Protein AF-A0A918HQU4-F1 (afdb_monomer_lite)

Secondary structure (DSSP, 8-state):
-HHHHHHHHHHHHHHHHHHHHHHHHHTT----HHHHHHT-TT-TTTS-TTS----TTTTSPPPPP------PPPPP-PPP--

pLDDT: mean 75.77, std 13.44, range [44.69, 95.56]

Organism: NCBI:txid68254

Structure (mmCIF, N/CA/C/O backbone):
data_AF-A0A918HQU4-F1
#
_entry.id   AF-A0A918HQU4-F1
#
loop_
_atom_site.group_PDB
_atom_site.id
_atom_site.type_symbol
_atom_site.label_atom_id
_atom_site.label_alt_id
_atom_site.label_comp_id
_atom_site.label_asym_id
_atom_site.label_entity_id
_atom_site.label_seq_id
_atom_site.pdbx_PDB_ins_code
_atom_site.Cartn_x
_atom_site.Cartn_y
_atom_site.Cartn_z
_atom_site.occupancy
_atom_site.B_iso_or_equiv
_atom_site.auth_seq_id
_atom_site.auth_comp_id
_atom_site.auth_asym_id
_atom_site.auth_atom_id
_atom_site.pdbx_PDB_model_num
ATOM 1 N N . MET A 1 1 ? 16.157 16.512 -5.009 1.00 48.44 1 MET A N 1
ATOM 2 C CA . MET A 1 1 ? 16.460 15.114 -5.399 1.00 48.44 1 MET A CA 1
ATOM 3 C C . MET A 1 1 ? 15.863 14.088 -4.428 1.00 48.44 1 MET A C 1
ATOM 5 O O . MET A 1 1 ? 15.399 13.057 -4.884 1.00 48.44 1 MET A O 1
ATOM 9 N N . THR A 1 2 ? 15.786 14.377 -3.124 1.00 60.94 2 THR A N 1
ATOM 10 C CA . THR A 1 2 ? 15.216 13.474 -2.100 1.00 60.94 2 THR A CA 1
ATOM 11 C C . THR A 1 2 ? 13.686 13.344 -2.127 1.00 60.94 2 THR A C 1
ATOM 13 O O . THR A 1 2 ? 13.179 12.260 -1.869 1.00 60.94 2 THR A O 1
ATOM 16 N N . SER A 1 3 ? 12.946 14.402 -2.485 1.00 73.25 3 SER A N 1
ATOM 17 C CA . SER A 1 3 ? 11.469 14.369 -2.505 1.00 73.25 3 SER A CA 1
ATOM 18 C C . SER A 1 3 ? 10.892 13.438 -3.578 1.00 73.25 3 SER A C 1
ATOM 20 O O . SER A 1 3 ? 9.968 12.693 -3.282 1.00 73.25 3 SER A O 1
ATOM 22 N N . LEU A 1 4 ? 11.465 13.409 -4.790 1.00 79.50 4 LEU A N 1
ATOM 23 C CA . LEU A 1 4 ? 10.988 12.515 -5.852 1.00 79.50 4 LEU A CA 1
ATOM 24 C C . LEU A 1 4 ? 11.161 11.044 -5.460 1.00 79.50 4 LEU A C 1
ATOM 26 O O . LEU A 1 4 ? 10.218 10.273 -5.560 1.00 79.50 4 LEU A O 1
ATOM 30 N N . LEU A 1 5 ? 12.347 10.674 -4.963 1.00 75.38 5 LEU A N 1
ATOM 31 C CA . LEU A 1 5 ? 12.615 9.307 -4.517 1.00 75.38 5 LEU A CA 1
ATOM 32 C C . LEU A 1 5 ? 11.694 8.902 -3.358 1.00 75.38 5 LEU A C 1
ATOM 34 O O . LEU A 1 5 ? 11.144 7.807 -3.379 1.00 75.38 5 LEU A O 1
ATOM 38 N N . ALA A 1 6 ? 11.486 9.790 -2.380 1.00 74.69 6 ALA A N 1
ATOM 39 C CA . ALA A 1 6 ? 10.565 9.540 -1.274 1.00 74.69 6 ALA A CA 1
ATOM 40 C C . ALA A 1 6 ? 9.125 9.312 -1.766 1.00 74.69 6 ALA A C 1
ATOM 42 O O . ALA A 1 6 ? 8.485 8.356 -1.338 1.00 74.69 6 ALA A O 1
ATOM 43 N N . ASN A 1 7 ? 8.648 10.131 -2.709 1.00 81.38 7 ASN A N 1
ATOM 44 C CA . ASN A 1 7 ? 7.323 9.968 -3.307 1.00 81.38 7 ASN A CA 1
ATOM 45 C C . ASN A 1 7 ? 7.204 8.640 -4.069 1.00 81.38 7 ASN A C 1
ATOM 47 O O . ASN A 1 7 ? 6.198 7.954 -3.923 1.00 81.38 7 ASN A O 1
ATOM 51 N N . CYS A 1 8 ? 8.234 8.241 -4.826 1.00 80.94 8 CYS A N 1
ATOM 52 C CA . CYS A 1 8 ? 8.247 6.952 -5.523 1.00 80.94 8 CYS A CA 1
ATOM 53 C C . CYS A 1 8 ? 8.178 5.763 -4.552 1.00 80.94 8 CYS A C 1
ATOM 55 O O . CYS A 1 8 ? 7.448 4.812 -4.810 1.00 80.94 8 CYS A O 1
ATOM 57 N N . VAL A 1 9 ? 8.905 5.819 -3.432 1.00 77.44 9 VAL A N 1
ATOM 58 C CA . VAL A 1 9 ? 8.894 4.758 -2.409 1.00 77.44 9 VAL A CA 1
ATOM 59 C C . VAL A 1 9 ? 7.535 4.660 -1.716 1.00 77.44 9 VAL A C 1
ATOM 61 O O . VAL A 1 9 ? 7.020 3.555 -1.536 1.00 77.44 9 VAL A O 1
ATOM 64 N N . ILE A 1 10 ? 6.934 5.802 -1.359 1.00 79.19 10 ILE A N 1
ATOM 65 C CA . ILE A 1 10 ? 5.588 5.836 -0.767 1.00 79.19 10 ILE A CA 1
ATOM 66 C C . ILE A 1 10 ? 4.583 5.247 -1.758 1.00 79.19 10 ILE A C 1
ATOM 68 O O . ILE A 1 10 ? 3.819 4.359 -1.394 1.00 79.19 10 ILE A O 1
ATOM 72 N N . PHE A 1 11 ? 4.643 5.674 -3.022 1.00 82.50 11 PHE A N 1
ATOM 73 C CA . PHE A 1 11 ? 3.742 5.192 -4.063 1.00 82.50 11 PHE A CA 1
ATOM 74 C C . PHE A 1 11 ? 3.865 3.680 -4.293 1.00 82.50 11 PHE A C 1
ATOM 76 O O . PHE A 1 11 ? 2.861 2.971 -4.319 1.00 82.50 11 PHE A O 1
ATOM 83 N N . HIS A 1 12 ? 5.089 3.162 -4.393 1.00 80.69 12 HIS A N 1
ATOM 84 C CA . HIS A 1 12 ? 5.327 1.726 -4.538 1.00 80.69 12 HIS A CA 1
ATOM 85 C C . HIS A 1 12 ? 4.755 0.931 -3.358 1.00 80.69 12 HIS A C 1
ATOM 87 O O . HIS A 1 12 ? 4.019 -0.026 -3.572 1.00 80.69 12 HIS A O 1
ATOM 93 N N . THR A 1 13 ? 5.000 1.388 -2.126 1.00 80.38 13 THR A N 1
ATOM 94 C CA . THR A 1 13 ? 4.450 0.739 -0.927 1.00 80.38 13 THR A CA 1
ATOM 95 C C . THR A 1 13 ? 2.921 0.727 -0.945 1.00 80.38 13 THR A C 1
ATOM 97 O O . THR A 1 13 ? 2.304 -0.289 -0.635 1.00 80.38 13 THR A O 1
ATOM 100 N N . THR A 1 14 ? 2.289 1.839 -1.339 1.00 85.06 14 THR A N 1
ATOM 101 C CA . THR A 1 14 ? 0.824 1.899 -1.439 1.00 85.06 14 THR A CA 1
ATOM 102 C C . THR A 1 14 ? 0.273 0.960 -2.507 1.00 85.06 14 THR A C 1
ATOM 104 O O . THR A 1 14 ? -0.763 0.343 -2.278 1.00 85.06 14 THR A O 1
ATOM 107 N N . LEU A 1 15 ? 0.961 0.804 -3.646 1.00 86.38 15 LEU A N 1
ATOM 108 C CA . LEU A 1 15 ? 0.565 -0.149 -4.688 1.00 86.38 15 LEU A CA 1
ATOM 109 C C . LEU A 1 15 ? 0.614 -1.591 -4.179 1.00 86.38 15 LEU A C 1
ATOM 111 O O . LEU A 1 15 ? -0.329 -2.348 -4.402 1.00 86.38 15 LEU A O 1
ATOM 115 N N . ASP A 1 16 ? 1.682 -1.957 -3.475 1.00 84.88 16 ASP A N 1
ATOM 116 C CA . ASP A 1 16 ? 1.846 -3.308 -2.940 1.00 84.88 16 ASP A CA 1
ATOM 117 C C . ASP A 1 16 ? 0.771 -3.626 -1.894 1.00 84.88 16 ASP A C 1
ATOM 119 O O . ASP A 1 16 ? 0.144 -4.684 -1.958 1.00 84.88 16 ASP A O 1
ATOM 123 N N . LEU A 1 17 ? 0.485 -2.683 -0.988 1.00 86.00 17 LEU A N 1
ATOM 124 C CA . LEU A 1 17 ? -0.613 -2.813 -0.025 1.00 86.00 17 LEU A CA 1
ATOM 125 C C . LEU A 1 17 ? -1.965 -2.976 -0.730 1.00 86.00 17 LEU A C 1
ATOM 127 O O . LEU A 1 17 ? -2.725 -3.878 -0.380 1.00 86.00 17 LEU A O 1
ATOM 131 N N . MET A 1 18 ? -2.253 -2.162 -1.753 1.00 88.81 18 MET A N 1
ATOM 132 C CA . MET A 1 18 ? -3.491 -2.284 -2.534 1.00 88.81 18 MET A CA 1
ATOM 133 C C . MET A 1 18 ? -3.616 -3.653 -3.206 1.00 88.81 18 MET A C 1
ATOM 135 O O . MET A 1 18 ? -4.702 -4.225 -3.208 1.00 88.81 18 MET A O 1
ATOM 139 N N . ASN A 1 19 ? -2.527 -4.216 -3.732 1.00 89.62 19 ASN A N 1
ATOM 140 C CA . ASN A 1 19 ? -2.553 -5.555 -4.324 1.00 89.62 19 ASN A CA 1
ATOM 141 C C . ASN A 1 19 ? -2.900 -6.635 -3.288 1.00 89.62 19 ASN A C 1
ATOM 143 O O . ASN A 1 19 ? -3.691 -7.531 -3.585 1.00 89.62 19 ASN A O 1
ATOM 147 N N . VAL A 1 20 ? -2.358 -6.532 -2.070 1.00 89.50 20 VAL A N 1
ATOM 148 C CA . VAL A 1 20 ? -2.703 -7.440 -0.964 1.00 89.50 20 VAL A CA 1
ATOM 149 C C . VAL A 1 20 ? -4.181 -7.304 -0.587 1.00 89.50 20 VAL A C 1
ATOM 151 O O . VAL A 1 20 ? -4.873 -8.314 -0.483 1.00 89.50 20 VAL A O 1
ATOM 154 N N . ILE A 1 21 ? -4.686 -6.074 -0.448 1.00 89.88 21 ILE A N 1
ATOM 155 C CA . ILE A 1 21 ? -6.096 -5.802 -0.117 1.00 89.88 21 ILE A CA 1
ATOM 156 C C . ILE A 1 21 ? -7.029 -6.386 -1.180 1.00 89.88 21 ILE A C 1
ATOM 158 O O . ILE A 1 21 ? -7.987 -7.073 -0.839 1.00 89.88 21 ILE A O 1
ATOM 162 N N . ARG A 1 22 ? -6.723 -6.187 -2.468 1.00 91.62 22 ARG A N 1
ATOM 163 C CA . ARG A 1 22 ? -7.494 -6.780 -3.573 1.00 91.62 22 ARG A CA 1
ATOM 164 C C . ARG A 1 22 ? -7.510 -8.308 -3.510 1.00 91.62 22 ARG A C 1
ATOM 166 O O . ARG A 1 22 ? -8.540 -8.914 -3.786 1.00 91.62 22 ARG A O 1
ATOM 173 N N . GLY A 1 23 ? -6.390 -8.932 -3.138 1.00 93.00 23 GLY A N 1
ATOM 174 C CA . GLY A 1 23 ? -6.317 -10.379 -2.914 1.00 93.00 23 GLY A CA 1
ATOM 175 C C . GLY A 1 23 ? -7.256 -10.838 -1.796 1.00 93.00 23 GLY A C 1
ATOM 176 O O . GLY A 1 23 ? -8.038 -11.764 -1.991 1.00 93.00 23 GLY A O 1
ATOM 177 N N . LEU A 1 24 ? -7.249 -10.132 -0.664 1.00 92.31 24 LEU A N 1
ATOM 178 C CA . LEU A 1 24 ? -8.148 -10.413 0.460 1.00 92.31 24 LEU A CA 1
ATOM 179 C C . LEU A 1 24 ? -9.628 -10.215 0.087 1.00 92.31 24 LEU A C 1
ATOM 181 O O . LEU A 1 24 ? -10.468 -11.046 0.428 1.00 92.31 24 LEU A O 1
ATOM 185 N N . GLN A 1 25 ? -9.958 -9.166 -0.668 1.00 91.50 25 GLN A N 1
ATOM 186 C CA . GLN A 1 25 ? -11.318 -8.94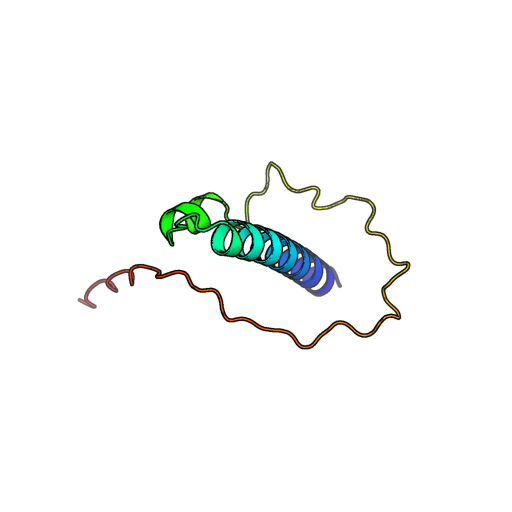0 -1.172 1.00 91.50 25 GLN A CA 1
ATOM 187 C C . GLN A 1 25 ? -11.773 -10.056 -2.122 1.00 91.50 25 GLN A C 1
ATOM 189 O O . GLN A 1 25 ? -12.919 -10.498 -2.050 1.00 91.50 25 GLN A O 1
ATOM 194 N N . ALA A 1 26 ? -10.876 -10.560 -2.977 1.00 92.62 26 ALA A N 1
ATOM 195 C CA . ALA A 1 26 ? -11.160 -11.695 -3.858 1.00 92.62 26 ALA A CA 1
ATOM 196 C C . ALA A 1 26 ? -11.421 -13.002 -3.083 1.00 92.62 26 ALA A C 1
ATOM 198 O O . ALA A 1 26 ? -12.137 -13.879 -3.567 1.00 92.62 26 ALA A O 1
ATOM 199 N N . GLU A 1 27 ? -10.883 -13.116 -1.869 1.00 95.56 27 GLU A N 1
ATOM 200 C CA . GLU A 1 27 ? -11.169 -14.186 -0.908 1.00 95.56 27 GLU A CA 1
ATOM 201 C C . GLU A 1 27 ? -12.438 -13.933 -0.063 1.00 95.56 27 GLU A C 1
ATOM 203 O O . GLU A 1 27 ? -12.740 -14.713 0.839 1.00 95.56 27 GLU A O 1
ATOM 208 N N . TYR A 1 28 ? -13.217 -12.891 -0.379 1.00 91.38 28 TYR A N 1
ATOM 209 C CA . TYR A 1 28 ? -14.437 -12.468 0.323 1.00 91.38 28 TYR A CA 1
ATOM 210 C C . TYR A 1 28 ? -14.220 -11.932 1.748 1.00 91.38 28 TYR A C 1
ATOM 212 O O . TYR A 1 28 ? -15.164 -11.894 2.543 1.00 91.38 28 TYR A O 1
ATOM 220 N N . TRP A 1 29 ? -13.010 -11.470 2.080 1.00 92.38 29 TRP A N 1
ATOM 221 C CA . TRP A 1 29 ? -12.795 -10.710 3.313 1.00 92.38 29 TRP A CA 1
ATOM 222 C C . TRP A 1 29 ? -13.379 -9.300 3.187 1.00 92.38 29 TRP A C 1
ATOM 224 O O . TRP A 1 29 ? -13.163 -8.608 2.192 1.00 92.38 29 TRP A O 1
ATOM 234 N N . GLN A 1 30 ? -14.097 -8.860 4.221 1.00 89.12 30 GLN A N 1
ATOM 235 C CA . GLN A 1 30 ? -14.553 -7.477 4.338 1.00 89.12 30 GLN A CA 1
ATOM 236 C C . GLN A 1 30 ? -13.429 -6.627 4.930 1.00 89.12 30 GLN A C 1
ATOM 238 O O . GLN A 1 30 ? -12.924 -6.942 6.004 1.00 89.12 30 GLN A O 1
ATOM 243 N N . ILE A 1 31 ? -13.041 -5.570 4.217 1.00 87.62 31 ILE A N 1
ATOM 244 C CA . ILE A 1 31 ? -12.014 -4.614 4.640 1.00 87.62 31 ILE A CA 1
ATOM 245 C C . ILE A 1 31 ? -12.675 -3.245 4.724 1.00 87.62 31 ILE A C 1
ATOM 247 O O . ILE A 1 31 ? -13.258 -2.779 3.744 1.00 87.62 31 ILE A O 1
ATOM 251 N N . THR A 1 32 ? -12.604 -2.620 5.895 1.00 88.38 32 THR A N 1
ATOM 252 C CA . THR A 1 32 ? -13.201 -1.306 6.153 1.00 88.38 32 THR A CA 1
ATOM 253 C C . THR A 1 32 ? -12.181 -0.181 5.964 1.00 88.38 32 THR A C 1
ATOM 255 O O . THR A 1 32 ? -10.967 -0.406 5.977 1.00 88.38 32 THR A O 1
ATOM 258 N N . GLY A 1 33 ? -12.657 1.059 5.812 1.00 84.06 33 GLY A N 1
ATOM 259 C CA . GLY A 1 33 ? -11.778 2.232 5.797 1.00 84.06 33 GLY A CA 1
ATOM 260 C C . GLY A 1 33 ? -10.956 2.386 7.085 1.00 84.06 33 GLY A C 1
ATOM 261 O O . GLY A 1 33 ? -9.817 2.848 7.026 1.00 84.06 33 GLY A O 1
ATOM 262 N N . GLU A 1 34 ? -11.486 1.943 8.230 1.00 83.62 34 GLU A N 1
ATOM 263 C CA . GLU A 1 34 ? -10.783 1.948 9.520 1.00 83.62 34 GLU A CA 1
ATOM 264 C C . GLU A 1 34 ? -9.597 0.968 9.528 1.00 83.62 34 GLU A C 1
ATOM 266 O O . GLU A 1 34 ? -8.494 1.336 9.945 1.00 83.62 34 GLU A O 1
ATOM 271 N N . ASP A 1 35 ? -9.777 -0.236 8.970 1.00 84.81 35 ASP A N 1
ATOM 272 C CA . ASP A 1 35 ? -8.696 -1.221 8.822 1.00 84.81 35 ASP A CA 1
ATOM 273 C C . ASP A 1 35 ? -7.546 -0.663 7.971 1.00 84.81 35 ASP A C 1
ATOM 275 O O . ASP A 1 35 ? -6.368 -0.843 8.289 1.00 84.81 35 ASP A O 1
ATOM 279 N N . LEU A 1 36 ? -7.877 0.069 6.902 1.00 83.44 36 LEU A N 1
ATOM 280 C CA . LEU A 1 36 ? -6.878 0.730 6.060 1.00 83.44 36 LEU A CA 1
ATOM 281 C C . LEU A 1 36 ? -6.195 1.902 6.765 1.00 83.44 36 LEU A C 1
ATOM 283 O O . LEU A 1 36 ? -4.983 2.081 6.611 1.00 83.44 36 LEU A O 1
ATOM 287 N N . ALA A 1 37 ? -6.938 2.685 7.550 1.00 81.25 37 ALA A N 1
ATOM 288 C CA . ALA A 1 37 ? -6.387 3.793 8.325 1.00 81.25 37 ALA A CA 1
ATOM 289 C C . ALA A 1 37 ? -5.341 3.307 9.345 1.00 81.25 37 ALA A C 1
ATOM 291 O O . ALA A 1 37 ? -4.314 3.967 9.544 1.00 81.25 37 ALA A O 1
ATOM 292 N N . ALA A 1 38 ? -5.542 2.117 9.923 1.00 78.12 38 ALA A N 1
ATOM 293 C CA . ALA A 1 38 ? -4.581 1.485 10.826 1.00 78.12 38 ALA A CA 1
ATOM 294 C C . ALA A 1 38 ? -3.260 1.088 10.131 1.00 78.12 38 ALA A C 1
ATOM 296 O O . ALA A 1 38 ? -2.203 1.086 10.766 1.00 78.12 38 ALA A O 1
ATOM 297 N N . ILE A 1 39 ? -3.287 0.813 8.823 1.00 75.12 39 ILE A N 1
ATOM 298 C CA . ILE A 1 39 ? -2.130 0.366 8.021 1.00 75.12 39 ILE A CA 1
ATOM 299 C C . ILE A 1 39 ? -1.468 1.567 7.318 1.00 75.12 39 ILE A C 1
ATOM 301 O O . ILE A 1 39 ? -0.932 1.450 6.218 1.00 75.12 39 ILE A O 1
ATOM 305 N N . SER A 1 40 ? -1.505 2.756 7.937 1.00 63.19 40 SER A N 1
ATOM 306 C CA . SER A 1 40 ? -1.105 4.005 7.276 1.00 63.19 40 SER A CA 1
ATOM 307 C C . SER A 1 40 ? 0.226 3.878 6.497 1.00 63.19 40 SER A C 1
ATOM 309 O O . SER A 1 40 ? 1.217 3.376 7.040 1.00 63.19 40 SER A O 1
ATOM 311 N N . PRO A 1 41 ? 0.321 4.396 5.254 1.00 59.78 41 PRO A N 1
ATOM 312 C CA . PRO A 1 41 ? 1.570 4.388 4.474 1.00 59.78 41 PRO A CA 1
ATOM 313 C C . PRO A 1 41 ? 2.714 5.156 5.157 1.00 59.78 41 PRO A C 1
ATOM 315 O O . PRO A 1 41 ? 3.881 5.041 4.784 1.00 59.78 41 PRO A O 1
ATOM 318 N N . TYR A 1 42 ? 2.361 5.962 6.161 1.00 54.44 42 TYR A N 1
ATOM 319 C CA . TYR A 1 42 ? 3.252 6.743 7.005 1.00 54.44 42 TYR A CA 1
ATOM 320 C C . TYR A 1 42 ? 3.685 6.008 8.276 1.00 54.44 42 TYR A C 1
ATOM 322 O O . TYR A 1 42 ? 4.270 6.639 9.159 1.00 54.44 42 TYR A O 1
ATOM 330 N N . LEU A 1 43 ? 3.471 4.690 8.377 1.00 57.91 43 LEU A N 1
ATOM 331 C CA . LEU A 1 43 ? 4.081 3.872 9.420 1.00 57.91 43 LEU A CA 1
ATOM 332 C C . LEU A 1 43 ? 5.609 3.961 9.307 1.00 57.91 43 LEU A C 1
ATOM 334 O O . LEU A 1 43 ? 6.274 3.280 8.528 1.00 57.91 43 LEU A O 1
ATOM 338 N N . THR A 1 44 ? 6.189 4.849 10.110 1.00 54.00 44 THR A N 1
ATOM 339 C CA . THR A 1 44 ? 7.623 5.151 10.088 1.00 54.00 44 THR A CA 1
ATOM 340 C C . THR A 1 44 ? 8.473 4.040 10.691 1.00 54.00 44 THR A C 1
ATOM 342 O O . THR A 1 44 ? 9.687 4.063 10.500 1.00 54.00 44 THR A O 1
ATOM 345 N N . ASN A 1 45 ? 7.855 3.083 11.391 1.00 52.03 45 ASN A N 1
ATOM 346 C CA . ASN A 1 45 ? 8.555 2.161 12.282 1.00 52.03 45 ASN A CA 1
ATOM 347 C C . ASN A 1 45 ? 8.586 0.691 11.824 1.00 52.03 45 ASN A C 1
ATOM 349 O O . ASN A 1 45 ? 9.088 -0.149 12.563 1.00 52.03 45 ASN A O 1
ATOM 353 N N . GLN A 1 46 ? 8.049 0.352 10.645 1.00 53.22 46 GLN A N 1
ATOM 354 C CA . GLN A 1 46 ? 7.955 -1.052 10.190 1.00 53.22 46 GLN A CA 1
ATOM 355 C C . GLN A 1 46 ? 8.148 -1.255 8.677 1.00 53.22 46 GLN A C 1
ATOM 357 O O . GLN A 1 46 ? 8.221 -2.389 8.215 1.00 53.22 46 GLN A O 1
ATOM 362 N N . LEU A 1 47 ? 8.283 -0.177 7.900 1.00 55.03 47 LEU A N 1
ATOM 363 C CA . LEU A 1 47 ? 8.601 -0.247 6.476 1.00 55.03 47 LEU A CA 1
ATOM 364 C C . LEU A 1 47 ? 10.110 -0.077 6.285 1.00 55.03 47 LEU A C 1
ATOM 366 O O . LEU A 1 47 ? 10.707 0.859 6.825 1.00 55.03 47 LEU A O 1
ATOM 370 N N . MET A 1 48 ? 10.736 -0.945 5.485 1.00 54.84 48 MET A N 1
ATOM 371 C CA . MET A 1 48 ? 12.133 -0.803 5.055 1.00 54.84 48 MET A CA 1
ATOM 372 C C . MET A 1 48 ? 12.280 0.410 4.119 1.00 54.84 48 MET A C 1
ATOM 374 O O . MET A 1 48 ? 12.514 0.266 2.924 1.00 54.84 48 MET A O 1
ATOM 378 N N . ARG A 1 49 ? 12.175 1.636 4.657 1.00 56.47 49 ARG A N 1
ATOM 379 C CA . ARG A 1 49 ? 12.285 2.896 3.891 1.00 56.47 49 ARG A CA 1
ATOM 380 C C . ARG A 1 49 ? 13.609 3.009 3.128 1.00 56.47 49 ARG A C 1
ATOM 382 O O . ARG A 1 49 ? 13.660 3.689 2.108 1.00 56.47 49 ARG A O 1
ATOM 389 N N . PHE A 1 50 ? 14.648 2.311 3.590 1.00 56.09 50 PHE A N 1
ATOM 390 C CA . PHE A 1 50 ? 15.983 2.277 2.992 1.00 56.09 50 PHE A CA 1
ATOM 391 C C . PHE A 1 50 ? 16.504 0.839 2.816 1.00 56.09 50 PHE A C 1
ATOM 393 O O . PHE A 1 50 ? 17.607 0.513 3.247 1.00 56.09 50 PHE A O 1
ATOM 400 N N . GLY A 1 51 ? 15.690 -0.038 2.219 1.00 62.19 51 GLY A N 1
ATOM 401 C CA . GLY A 1 51 ? 16.120 -1.368 1.771 1.00 62.19 51 GLY A CA 1
ATOM 402 C C . GLY A 1 51 ? 16.763 -1.365 0.378 1.00 62.19 51 GLY A C 1
ATOM 403 O O . GLY A 1 51 ? 16.795 -0.350 -0.320 1.00 62.19 51 GLY A O 1
ATOM 404 N N . THR A 1 52 ? 17.271 -2.521 -0.050 1.00 66.25 52 THR A N 1
ATOM 405 C CA . THR A 1 52 ? 17.721 -2.730 -1.432 1.00 66.25 52 THR A CA 1
ATOM 406 C C . THR A 1 52 ? 16.503 -2.920 -2.333 1.00 66.25 52 THR A C 1
ATOM 408 O O . THR A 1 52 ? 15.911 -3.994 -2.355 1.00 66.25 52 THR A O 1
ATOM 411 N N . TYR A 1 53 ? 16.128 -1.884 -3.082 1.00 68.56 53 TYR A N 1
ATOM 412 C CA . TYR A 1 53 ? 15.119 -2.007 -4.133 1.00 68.56 53 TYR A CA 1
ATOM 413 C C . TYR A 1 53 ? 15.753 -2.638 -5.376 1.00 68.56 53 TYR A C 1
ATOM 415 O O . TYR A 1 53 ? 16.777 -2.156 -5.868 1.00 68.56 53 TYR A O 1
ATOM 423 N N . ALA A 1 54 ? 15.159 -3.717 -5.887 1.00 68.62 54 ALA A N 1
ATOM 424 C CA . ALA A 1 54 ? 15.593 -4.324 -7.138 1.00 68.62 54 ALA A CA 1
ATOM 425 C C . ALA A 1 54 ? 15.245 -3.384 -8.301 1.00 68.62 54 ALA A C 1
ATOM 427 O O . ALA A 1 54 ? 14.082 -3.152 -8.612 1.00 68.62 54 ALA A O 1
ATOM 428 N N . THR A 1 55 ? 16.261 -2.825 -8.953 1.00 71.50 55 THR A N 1
ATOM 429 C CA . THR A 1 55 ? 16.091 -1.924 -10.104 1.00 71.50 55 THR A CA 1
ATOM 430 C C . THR A 1 55 ? 16.002 -2.665 -11.439 1.00 71.50 55 THR A C 1
ATOM 432 O O . THR A 1 55 ? 15.861 -2.038 -12.487 1.00 71.50 55 THR A O 1
ATOM 435 N N . THR A 1 56 ? 16.071 -3.996 -11.408 1.00 76.19 56 THR A N 1
ATOM 436 C CA . THR A 1 56 ? 16.103 -4.880 -12.579 1.00 76.19 56 THR A CA 1
ATOM 437 C C . THR A 1 56 ? 14.900 -4.689 -13.503 1.00 76.19 56 THR A C 1
ATOM 439 O O . THR A 1 56 ? 15.038 -4.808 -14.716 1.00 76.19 56 THR A O 1
ATOM 442 N N . GLU A 1 57 ? 13.738 -4.341 -12.950 1.00 73.75 57 GLU A N 1
ATOM 443 C CA . GLU A 1 57 ? 12.485 -4.196 -13.699 1.00 73.75 57 GLU A CA 1
ATOM 444 C C . GLU A 1 57 ? 12.152 -2.743 -14.070 1.00 73.75 57 GLU A C 1
ATOM 446 O O . GLU A 1 57 ? 11.108 -2.488 -14.660 1.00 73.75 57 GLU A O 1
ATOM 451 N N . LEU A 1 58 ? 13.041 -1.773 -13.809 1.00 72.56 58 LEU A N 1
ATOM 452 C CA . LEU A 1 58 ? 12.794 -0.355 -14.138 1.00 72.56 58 LEU A CA 1
ATOM 453 C C . LEU A 1 58 ? 12.543 -0.098 -15.633 1.00 72.56 58 LEU A C 1
ATOM 455 O O . LEU A 1 58 ? 11.977 0.931 -15.997 1.00 72.56 58 LEU A O 1
ATOM 459 N N . THR A 1 59 ? 13.008 -0.993 -16.506 1.00 80.75 59 THR A N 1
ATOM 460 C CA . THR A 1 59 ? 12.813 -0.898 -17.960 1.00 80.75 59 THR A CA 1
ATOM 461 C C . THR A 1 59 ? 11.502 -1.525 -18.426 1.00 80.75 59 THR A C 1
ATOM 463 O O . THR A 1 59 ? 11.101 -1.318 -19.574 1.00 80.75 59 THR A O 1
ATOM 466 N N . VAL A 1 60 ? 10.821 -2.275 -17.558 1.00 83.62 60 VAL A N 1
ATOM 467 C CA . VAL A 1 60 ? 9.524 -2.874 -17.850 1.00 83.62 60 VAL A CA 1
ATOM 468 C C . VAL A 1 60 ? 8.460 -1.795 -17.709 1.00 83.62 60 VAL A C 1
ATOM 470 O O . VAL A 1 60 ? 8.372 -1.099 -16.699 1.00 83.62 60 VAL A O 1
ATOM 473 N N . ARG A 1 61 ? 7.631 -1.639 -18.743 1.00 82.25 61 ARG A N 1
ATOM 474 C CA . ARG A 1 61 ? 6.488 -0.732 -18.667 1.00 82.25 61 ARG A CA 1
ATOM 475 C C . ARG A 1 61 ? 5.471 -1.318 -17.678 1.00 82.25 61 ARG A C 1
ATOM 477 O O . ARG A 1 61 ? 5.010 -2.433 -17.923 1.00 82.25 61 ARG A O 1
ATOM 484 N N . PRO A 1 62 ? 5.086 -0.591 -16.616 1.00 80.44 62 PRO A N 1
ATOM 485 C CA . PRO A 1 62 ? 4.060 -1.068 -15.704 1.00 80.44 62 PRO A CA 1
ATOM 486 C C . PRO A 1 62 ? 2.703 -1.144 -16.409 1.00 80.44 62 PRO A C 1
ATOM 488 O O . PRO A 1 62 ? 2.446 -0.441 -17.394 1.00 80.44 62 PRO A O 1
ATOM 491 N N . ASN A 1 63 ? 1.820 -1.985 -15.872 1.00 83.12 63 ASN A N 1
ATOM 492 C CA . ASN A 1 63 ? 0.414 -1.993 -16.259 1.00 83.12 63 ASN A CA 1
ATOM 493 C C . ASN A 1 63 ? -0.223 -0.618 -16.004 1.00 83.12 63 ASN A C 1
ATOM 495 O O . ASN A 1 63 ? 0.296 0.196 -15.236 1.00 83.12 63 ASN A O 1
ATOM 499 N N . ALA A 1 64 ? -1.352 -0.352 -16.667 1.00 87.81 64 ALA A N 1
ATOM 500 C CA . ALA A 1 64 ? -2.105 0.871 -16.424 1.00 87.81 64 ALA A CA 1
ATOM 501 C C . ALA A 1 64 ? -2.478 0.964 -14.938 1.00 87.81 64 ALA A C 1
ATOM 503 O O . ALA A 1 64 ? -2.941 -0.009 -14.347 1.00 87.81 64 ALA A O 1
ATOM 504 N N . PHE A 1 65 ? -2.239 2.131 -14.343 1.00 84.19 65 PHE A N 1
ATOM 505 C CA . PHE A 1 65 ? -2.575 2.377 -12.950 1.00 84.19 65 PHE A CA 1
ATOM 506 C C . PHE A 1 65 ? -4.097 2.405 -12.776 1.00 84.19 65 PHE A C 1
ATOM 508 O O . PHE A 1 65 ? -4.772 3.193 -13.438 1.00 84.19 65 PHE A O 1
ATOM 515 N N . ASP A 1 66 ? -4.604 1.567 -11.873 1.00 88.19 66 ASP A N 1
ATOM 516 C CA . ASP A 1 66 ? -6.001 1.553 -11.447 1.00 88.19 66 ASP A CA 1
ATOM 517 C C . ASP A 1 66 ? -6.103 1.999 -9.974 1.00 88.19 66 ASP A C 1
ATOM 519 O O . ASP A 1 66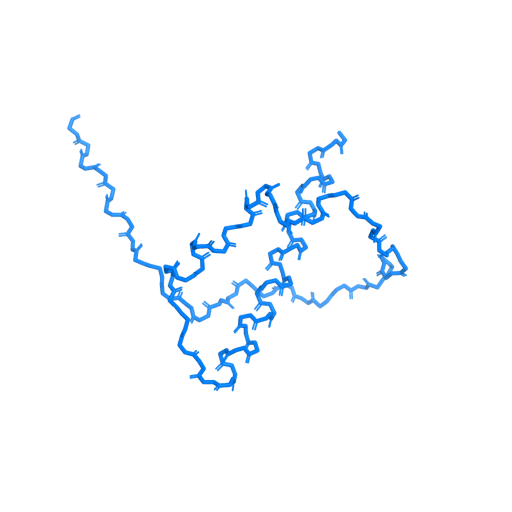 ? -5.693 1.250 -9.078 1.00 88.19 66 ASP A O 1
ATOM 523 N N . PRO A 1 67 ? -6.620 3.213 -9.708 1.00 85.56 67 PRO A N 1
ATOM 524 C CA . PRO A 1 67 ? -6.758 3.738 -8.354 1.00 85.56 67 PRO A CA 1
ATOM 525 C C . PRO A 1 67 ? -7.971 3.185 -7.595 1.00 85.56 67 PRO A C 1
ATOM 527 O O . PRO A 1 67 ? -8.106 3.473 -6.408 1.00 85.56 67 PRO A O 1
ATOM 530 N N . HIS A 1 68 ? -8.891 2.468 -8.247 1.00 88.12 68 HIS A N 1
ATOM 531 C CA . HIS A 1 68 ? -10.166 2.114 -7.631 1.00 88.12 68 HIS A CA 1
ATOM 532 C C . HIS A 1 68 ? -10.017 0.957 -6.643 1.00 88.12 68 HIS A C 1
ATOM 534 O O . HIS A 1 68 ? -9.588 -0.119 -7.040 1.00 88.12 68 HIS A O 1
ATOM 540 N N . LEU A 1 69 ? -10.395 1.149 -5.381 1.00 87.12 69 LEU A N 1
ATOM 541 C CA . LEU A 1 69 ? -10.412 0.113 -4.350 1.00 87.12 69 LEU A CA 1
ATOM 542 C C . LEU A 1 69 ? -11.817 0.048 -3.745 1.00 87.12 69 LEU A C 1
ATOM 544 O O . LEU A 1 69 ? -12.365 1.092 -3.396 1.00 87.12 69 LEU A O 1
ATOM 548 N N . ASP A 1 70 ? -12.382 -1.154 -3.619 1.00 89.06 70 ASP A N 1
ATOM 549 C CA . ASP A 1 70 ? -13.751 -1.374 -3.129 1.00 89.06 70 ASP A CA 1
ATOM 550 C C . ASP A 1 70 ? -13.840 -1.230 -1.599 1.0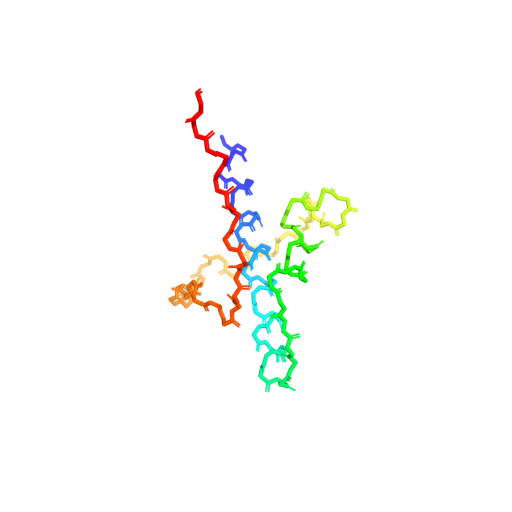0 89.06 70 ASP A C 1
ATOM 552 O O . ASP A 1 70 ? -14.118 -2.191 -0.882 1.00 89.06 70 ASP A O 1
ATOM 556 N N . VAL A 1 71 ? -13.518 -0.044 -1.081 1.00 85.69 71 VAL A N 1
ATOM 557 C CA . VAL A 1 71 ? -13.557 0.274 0.351 1.00 85.69 71 VAL A CA 1
ATOM 558 C C . VAL A 1 71 ? -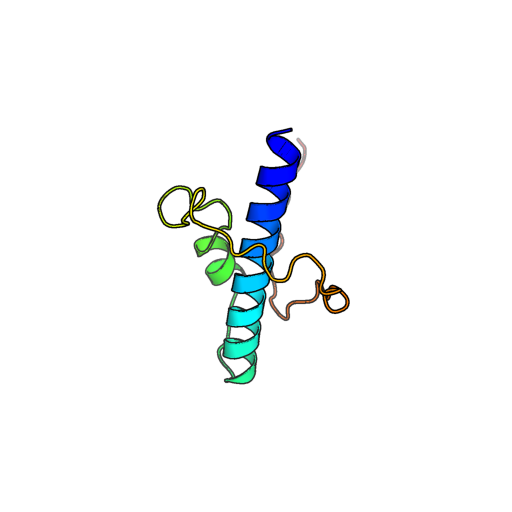14.267 1.604 0.559 1.00 85.69 71 VAL A C 1
ATOM 560 O O . VAL A 1 71 ? -13.934 2.614 -0.063 1.00 85.69 71 VAL A O 1
ATOM 563 N N . GLU A 1 72 ? -15.242 1.601 1.460 1.00 83.62 72 GLU A N 1
ATOM 564 C CA . GLU A 1 72 ? -15.947 2.801 1.891 1.00 83.62 72 GLU A CA 1
ATOM 565 C C . GLU A 1 72 ? -15.159 3.469 3.027 1.00 83.62 72 GLU A C 1
ATOM 567 O O . GLU A 1 72 ? -14.830 2.840 4.035 1.00 83.62 72 GLU A O 1
ATOM 572 N N . PHE A 1 73 ? -14.835 4.750 2.850 1.00 76.31 73 PHE A N 1
ATOM 573 C CA . PHE A 1 73 ? -14.298 5.598 3.911 1.00 76.31 73 PHE A CA 1
ATOM 574 C C . PHE A 1 73 ? -15.445 6.441 4.463 1.00 76.31 73 PHE A C 1
ATOM 576 O O . PHE A 1 73 ? -16.135 7.108 3.688 1.00 76.31 73 PHE A O 1
ATOM 583 N N . GLU A 1 74 ? -15.647 6.435 5.781 1.00 73.56 74 GLU A N 1
ATOM 584 C CA . GLU A 1 74 ? -16.585 7.377 6.392 1.00 73.56 74 GLU A CA 1
ATOM 585 C C . GLU A 1 74 ? -16.059 8.801 6.182 1.00 73.56 74 GLU A C 1
ATOM 587 O O . GLU A 1 74 ? -14.890 9.097 6.436 1.00 73.56 74 GLU A O 1
ATOM 592 N N . ALA A 1 75 ? -16.905 9.678 5.640 1.00 63.28 75 ALA A N 1
ATOM 593 C CA . ALA A 1 75 ? -16.533 11.066 5.432 1.00 63.28 75 ALA A 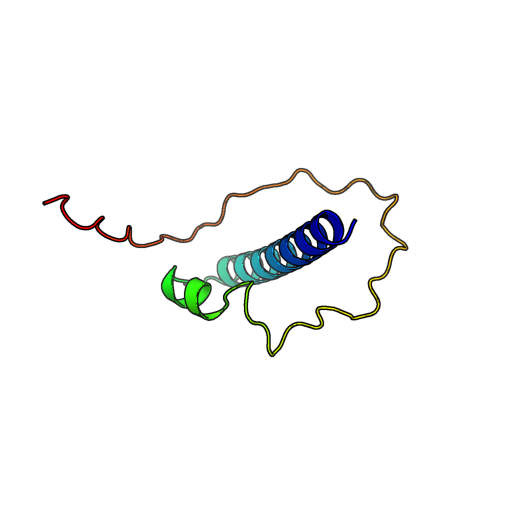CA 1
ATOM 594 C C . ALA A 1 75 ? -16.400 11.743 6.798 1.00 63.28 75 ALA A C 1
ATOM 596 O O . ALA A 1 75 ? -17.372 11.824 7.546 1.00 63.28 75 ALA A O 1
ATOM 597 N N . GLU A 1 76 ? -15.208 12.242 7.116 1.00 59.97 76 GLU A N 1
ATOM 598 C CA . GLU A 1 76 ? -15.016 13.056 8.309 1.00 59.97 76 GLU A CA 1
ATOM 599 C C . GLU A 1 76 ? -15.856 14.332 8.167 1.00 59.97 76 GLU A C 1
ATOM 601 O O . GLU A 1 76 ? -15.689 15.106 7.219 1.00 59.97 76 GLU A O 1
ATOM 606 N N . GLU A 1 77 ? -16.825 14.508 9.065 1.00 51.97 77 GLU A N 1
ATOM 607 C CA . GLU A 1 77 ? -17.711 15.664 9.074 1.00 51.97 77 GLU A CA 1
ATOM 608 C C . GLU A 1 77 ? -16.852 16.913 9.306 1.00 51.97 77 GLU A C 1
ATOM 610 O O . GLU A 1 77 ? -16.273 17.109 10.375 1.00 51.97 77 GLU A O 1
ATOM 615 N N . ALA A 1 78 ? -16.687 17.725 8.256 1.00 58.19 78 ALA A N 1
ATOM 616 C CA . ALA A 1 78 ? -15.879 18.935 8.320 1.00 58.19 78 ALA A CA 1
ATOM 617 C C . ALA A 1 78 ? -16.373 19.808 9.487 1.00 58.19 78 ALA A C 1
ATOM 619 O O . ALA A 1 78 ? -17.586 20.025 9.593 1.00 58.19 78 ALA A O 1
ATOM 620 N N . PRO A 1 79 ? -15.480 20.327 10.354 1.00 53.25 79 PRO A N 1
ATOM 621 C CA . PRO A 1 79 ? -15.912 21.159 11.465 1.00 53.25 79 PRO A CA 1
ATOM 622 C C . PRO A 1 79 ? -16.688 22.349 10.902 1.00 53.25 79 PRO A C 1
ATOM 624 O O . PRO A 1 79 ? -16.212 23.032 9.991 1.00 53.25 79 PRO A O 1
ATOM 627 N N . ALA A 1 80 ? -17.903 22.555 11.419 1.00 56.44 80 ALA A N 1
ATOM 628 C CA . ALA A 1 80 ? -18.729 23.701 11.080 1.00 56.44 80 ALA A CA 1
ATOM 629 C C . ALA A 1 80 ? -17.881 24.966 11.245 1.00 56.4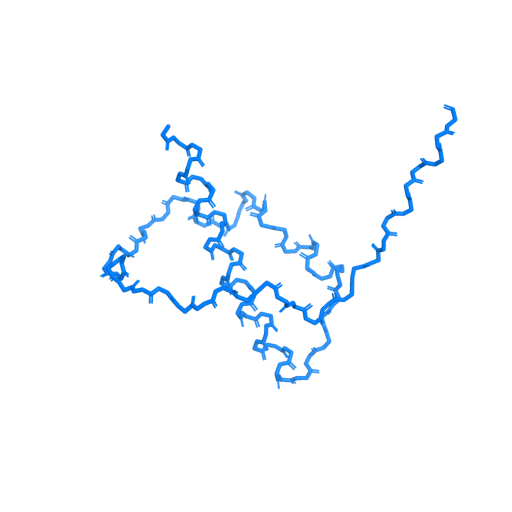4 80 ALA A C 1
ATOM 631 O O . ALA A 1 80 ? -17.369 25.239 12.329 1.00 56.44 80 ALA A O 1
ATOM 632 N N . ALA A 1 81 ? -17.673 25.685 10.142 1.00 58.69 81 ALA A N 1
ATOM 633 C CA . ALA A 1 81 ? -16.998 26.968 10.165 1.00 58.69 81 ALA A CA 1
ATOM 634 C C . ALA A 1 81 ? -17.838 27.929 11.019 1.00 58.69 81 ALA A C 1
ATOM 636 O O . ALA A 1 81 ? -18.941 28.299 10.612 1.00 58.69 81 ALA A O 1
ATOM 637 N N . GLU A 1 82 ? -17.326 28.276 12.200 1.00 44.69 82 GLU A N 1
ATOM 638 C CA . GLU A 1 82 ? -17.847 29.332 13.075 1.00 44.69 82 GLU A CA 1
ATOM 639 C C . GLU A 1 82 ? -17.004 30.605 12.925 1.00 44.69 82 GLU A C 1
ATOM 641 O O . GLU A 1 82 ? -15.754 30.491 12.865 1.00 44.69 82 GLU A O 1
#

Foldseek 3Di:
DVVVLLVVLLVVVVVVVLVVLVVCVVVVDDDEPVNVVVVDSPPVPPDPSPDDDPCVCVVPDDDDDDPDDPYDDDDDDPPPDD

InterPro domains:
  IPR002513 Tn3 transposase DDE domain [PF01526] (3-53)

Radius of gyration: 16.03 Å; chains: 1; bounding box: 36×44×32 Å

Sequence (82 aa):
MTSLLANCVIFHTTLDLMNVIRGLQAEYWQITGEDLAAISPYLTNQLMRFGTYATTELTVRPNAFDPHLDVEFEAEEAPAAE